Protein AF-A0A6A3ETK2-F1 (afdb_monomer_lite)

Structure (mmCIF, N/CA/C/O backbone):
data_AF-A0A6A3ETK2-F1
#
_entry.id   AF-A0A6A3ETK2-F1
#
loop_
_atom_site.group_PDB
_atom_site.id
_atom_site.type_symbol
_atom_site.label_atom_id
_atom_site.label_alt_id
_atom_site.label_comp_id
_atom_site.label_asym_id
_atom_site.label_entity_id
_atom_site.label_seq_id
_atom_site.pdbx_PDB_ins_code
_atom_site.Cartn_x
_atom_site.Cartn_y
_atom_site.Cartn_z
_atom_site.occupancy
_atom_site.B_iso_or_equiv
_atom_site.auth_seq_id
_atom_site.auth_comp_id
_atom_site.auth_asym_id
_atom_site.auth_atom_id
_atom_site.pdbx_PDB_model_num
ATOM 1 N N . MET A 1 1 ? -10.049 12.510 -12.696 1.00 48.38 1 MET A N 1
ATOM 2 C CA . MET A 1 1 ? -9.679 12.044 -14.056 1.00 48.38 1 MET A CA 1
ATOM 3 C C . MET A 1 1 ? -8.179 11.806 -14.228 1.00 48.38 1 MET A C 1
ATOM 5 O O . MET A 1 1 ? -7.854 10.744 -14.729 1.00 48.38 1 MET A O 1
ATOM 9 N N . LEU A 1 2 ? -7.268 12.696 -13.798 1.00 49.97 2 LEU A N 1
ATOM 10 C CA . LEU A 1 2 ? -5.814 12.551 -14.046 1.00 49.97 2 LEU A CA 1
ATOM 11 C C . LEU A 1 2 ? -5.209 11.202 -13.586 1.00 49.97 2 LEU A C 1
ATOM 13 O O . LEU A 1 2 ? -4.462 10.571 -14.324 1.00 49.97 2 LEU A O 1
ATOM 17 N N . TYR A 1 3 ? -5.585 10.721 -12.398 1.00 50.22 3 TYR A N 1
ATOM 18 C CA . TYR A 1 3 ? -5.071 9.461 -11.842 1.00 50.22 3 TYR A CA 1
ATOM 19 C C . TYR A 1 3 ? -5.615 8.204 -12.536 1.00 50.22 3 TYR A C 1
ATOM 21 O O . TYR A 1 3 ? -4.918 7.202 -12.608 1.00 50.22 3 TYR A O 1
ATOM 29 N N . ALA A 1 4 ? -6.826 8.257 -13.101 1.00 53.34 4 ALA A N 1
ATOM 30 C CA . ALA A 1 4 ? -7.444 7.098 -13.756 1.00 53.34 4 ALA A CA 1
ATOM 31 C C . ALA A 1 4 ? -6.758 6.808 -15.096 1.00 53.34 4 ALA A C 1
ATOM 33 O O . ALA A 1 4 ? -6.527 5.654 -15.444 1.00 53.34 4 ALA A O 1
ATOM 34 N N . TYR A 1 5 ? -6.373 7.874 -15.805 1.00 54.59 5 TYR A N 1
ATOM 35 C CA . TYR A 1 5 ? -5.537 7.774 -16.996 1.00 54.59 5 TYR A CA 1
ATOM 36 C C . TYR A 1 5 ? -4.133 7.260 -16.665 1.00 54.59 5 TYR A C 1
ATOM 38 O O . TYR A 1 5 ? -3.604 6.456 -17.424 1.00 54.59 5 TYR A O 1
ATOM 46 N N . ASN A 1 6 ? -3.556 7.649 -15.520 1.00 59.00 6 ASN A N 1
ATOM 47 C CA . ASN A 1 6 ? -2.265 7.114 -15.085 1.00 59.00 6 ASN A CA 1
ATOM 48 C C . ASN A 1 6 ? -2.3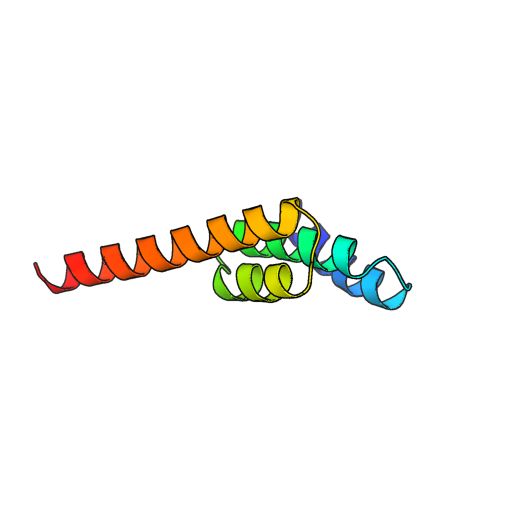09 5.598 -14.860 1.00 59.00 6 ASN A C 1
ATOM 50 O O . ASN A 1 6 ? -1.437 4.915 -15.373 1.00 59.00 6 ASN A O 1
ATOM 54 N N . VAL A 1 7 ? -3.320 5.051 -14.175 1.00 59.56 7 VAL A N 1
ATOM 55 C CA . VAL A 1 7 ? -3.404 3.592 -13.936 1.00 59.56 7 VAL A CA 1
ATOM 56 C C . VAL A 1 7 ? -3.479 2.805 -15.253 1.00 59.56 7 VAL A C 1
ATOM 58 O O . VAL A 1 7 ? -2.767 1.819 -15.427 1.00 59.56 7 VAL A O 1
ATOM 61 N N . ALA A 1 8 ? -4.301 3.257 -16.207 1.00 59.72 8 ALA A N 1
ATOM 62 C CA . ALA A 1 8 ? -4.428 2.599 -17.509 1.00 59.72 8 ALA A CA 1
ATOM 63 C C . ALA A 1 8 ? -3.160 2.732 -18.373 1.00 59.72 8 ALA A C 1
ATOM 65 O O . ALA A 1 8 ? -2.798 1.800 -19.077 1.00 59.72 8 ALA A O 1
ATOM 66 N N . 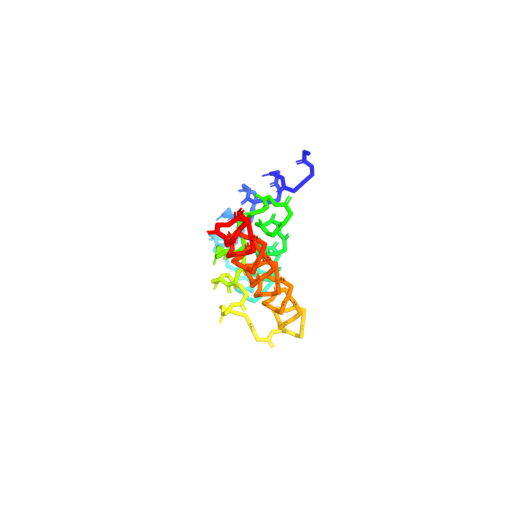TYR A 1 9 ? -2.469 3.870 -18.302 1.00 59.44 9 TYR A N 1
ATOM 67 C CA . TYR A 1 9 ? -1.229 4.094 -19.045 1.00 59.44 9 TYR A CA 1
ATOM 68 C C . TYR A 1 9 ? -0.048 3.322 -18.447 1.00 59.44 9 TYR A C 1
ATOM 70 O O . TYR A 1 9 ? 0.800 2.797 -19.165 1.00 59.44 9 TYR A O 1
ATOM 78 N N . LEU A 1 10 ? 0.011 3.221 -17.118 1.00 61.75 10 LEU A N 1
ATOM 79 C CA . LEU A 1 10 ? 1.079 2.520 -16.420 1.00 61.75 10 LEU A CA 1
ATOM 80 C C . LEU A 1 10 ? 1.090 1.028 -16.792 1.00 61.75 10 LEU A C 1
ATOM 82 O O . LEU A 1 10 ? 2.171 0.469 -16.982 1.00 61.75 10 LEU A O 1
ATOM 86 N N . SER A 1 11 ? -0.073 0.382 -16.941 1.00 60.09 11 SER A N 1
ATOM 87 C CA . SER A 1 11 ? -0.129 -1.036 -17.329 1.00 60.09 11 SER A CA 1
ATOM 88 C C . SER A 1 11 ? 0.451 -1.291 -18.727 1.00 60.09 11 SER A C 1
ATOM 90 O O . SER A 1 11 ? 1.075 -2.328 -18.942 1.00 60.09 11 SER A O 1
ATOM 92 N N . GLU A 1 12 ? 0.342 -0.327 -19.647 1.00 59.88 12 GLU A N 1
ATOM 93 C CA . GLU A 1 12 ? 1.009 -0.367 -20.955 1.00 59.88 12 GLU A CA 1
ATOM 94 C C . GLU A 1 12 ? 2.521 -0.120 -20.834 1.00 59.88 12 GLU A C 1
ATOM 96 O O . GLU A 1 12 ? 3.313 -0.778 -21.506 1.00 59.88 12 GLU A O 1
ATOM 101 N N . VAL A 1 13 ? 2.955 0.771 -19.936 1.00 58.19 13 VAL A N 1
ATOM 102 C CA . VAL A 1 13 ? 4.381 1.082 -19.705 1.00 58.19 13 VAL A CA 1
ATOM 103 C C . VAL A 1 13 ? 5.181 -0.134 -19.215 1.00 58.19 13 VAL A C 1
ATOM 105 O O . VAL A 1 13 ? 6.342 -0.302 -19.598 1.00 58.19 13 VAL A O 1
ATOM 108 N N . LEU A 1 14 ? 4.566 -1.017 -18.423 1.00 58.44 14 LEU A N 1
ATOM 109 C CA . LEU A 1 14 ? 5.187 -2.268 -17.965 1.00 58.44 14 LEU A CA 1
ATOM 110 C C . LEU A 1 14 ? 5.514 -3.212 -19.139 1.00 58.44 14 LEU A C 1
ATOM 112 O O . LEU A 1 14 ? 6.526 -3.912 -19.113 1.00 58.44 14 LEU A O 1
ATOM 116 N N . VAL A 1 15 ? 4.708 -3.172 -20.206 1.00 58.19 15 VAL A N 1
ATOM 117 C CA . VAL A 1 15 ? 4.917 -3.957 -21.436 1.00 58.19 15 VAL A CA 1
ATOM 118 C C . VAL A 1 15 ? 6.119 -3.443 -22.240 1.00 58.19 15 VAL A C 1
ATOM 120 O O . VAL A 1 15 ? 6.748 -4.212 -22.964 1.00 58.19 15 VAL A O 1
ATOM 123 N N . VAL A 1 16 ? 6.490 -2.166 -22.084 1.00 59.25 16 VAL A N 1
ATOM 124 C CA . VAL A 1 16 ? 7.560 -1.505 -22.861 1.00 59.25 16 VAL A CA 1
ATOM 125 C C . VAL A 1 16 ? 8.925 -1.534 -22.140 1.00 59.25 16 VAL A C 1
ATOM 127 O O . VAL A 1 16 ? 9.911 -1.000 -22.642 1.00 59.25 16 VAL A O 1
ATOM 130 N N . GLY A 1 17 ? 9.034 -2.214 -20.991 1.00 60.34 17 GLY A N 1
ATOM 131 C CA . GLY A 1 17 ? 10.317 -2.434 -20.305 1.00 60.34 17 GLY A CA 1
ATOM 132 C C . GLY A 1 17 ? 10.824 -1.237 -19.493 1.00 60.34 17 GLY A C 1
ATOM 133 O O . GLY A 1 17 ? 12.032 -1.071 -19.326 1.00 60.34 17 GLY A O 1
ATOM 134 N N . ALA A 1 18 ? 9.920 -0.389 -18.997 1.00 68.56 18 ALA A N 1
ATOM 135 C CA . ALA A 1 18 ? 10.284 0.657 -18.046 1.00 68.56 18 ALA A CA 1
ATOM 136 C C . ALA A 1 18 ? 10.784 0.072 -16.714 1.00 68.56 18 ALA A C 1
ATOM 138 O O . ALA A 1 18 ? 10.451 -1.056 -16.353 1.00 68.56 18 ALA A O 1
ATOM 139 N N . ASP A 1 19 ? 11.553 0.870 -15.966 1.00 82.31 19 ASP A N 1
ATOM 140 C CA . ASP A 1 19 ? 12.014 0.504 -14.626 1.00 82.31 19 ASP A CA 1
ATOM 141 C C . ASP A 1 19 ? 10.804 0.108 -13.750 1.00 82.31 19 ASP A C 1
ATOM 143 O O . ASP A 1 19 ? 9.922 0.948 -13.507 1.00 82.31 19 ASP A O 1
ATOM 147 N N . PRO A 1 20 ? 10.742 -1.146 -13.260 1.00 81.56 20 PRO A N 1
ATOM 148 C CA . PRO A 1 20 ? 9.617 -1.625 -12.467 1.00 81.56 20 PRO A CA 1
ATOM 149 C C . PRO A 1 20 ? 9.411 -0.779 -11.206 1.00 81.56 20 PRO A C 1
ATOM 151 O O . PRO A 1 20 ? 8.274 -0.549 -10.802 1.00 81.56 20 PRO A O 1
ATOM 154 N N . HIS A 1 21 ? 10.469 -0.220 -10.614 1.00 85.44 21 HIS A N 1
ATOM 155 C CA . HIS A 1 21 ? 10.352 0.656 -9.449 1.00 85.44 21 HIS A CA 1
ATOM 156 C C . HIS A 1 21 ? 9.705 2.010 -9.792 1.00 85.44 21 HIS A C 1
ATOM 158 O O . HIS A 1 21 ? 9.055 2.641 -8.947 1.00 85.44 21 HIS A O 1
ATOM 164 N N . VAL A 1 22 ? 9.849 2.490 -11.030 1.00 84.38 22 VAL A N 1
ATOM 165 C CA . VAL A 1 22 ? 9.129 3.680 -11.509 1.00 84.38 22 VAL A CA 1
ATOM 166 C C . VAL A 1 22 ? 7.654 3.352 -11.732 1.00 84.38 22 VAL A C 1
ATOM 168 O O . VAL A 1 22 ? 6.802 4.108 -11.266 1.00 84.38 22 VAL A O 1
ATOM 171 N N . PHE A 1 23 ? 7.346 2.211 -12.351 1.00 86.06 23 PHE A N 1
ATOM 172 C CA . PHE A 1 23 ? 5.964 1.756 -12.520 1.00 86.06 23 PHE A CA 1
ATOM 173 C C . PHE A 1 23 ? 5.255 1.599 -11.164 1.00 86.06 23 PHE A C 1
ATOM 175 O O . PHE A 1 23 ? 4.302 2.326 -10.880 1.00 86.06 23 PHE A O 1
ATOM 182 N N . TYR A 1 24 ? 5.775 0.736 -10.289 1.00 89.44 24 TYR A N 1
ATOM 183 C CA . TYR A 1 24 ? 5.098 0.342 -9.053 1.00 89.44 24 TYR A CA 1
ATOM 184 C C . TYR A 1 24 ? 4.909 1.502 -8.076 1.00 89.44 24 TYR A C 1
ATOM 186 O O . TYR A 1 24 ? 3.860 1.632 -7.454 1.00 89.44 24 TYR A O 1
ATOM 194 N N . GLY A 1 25 ? 5.882 2.411 -7.971 1.00 91.75 25 GLY A N 1
ATOM 195 C CA . GLY A 1 25 ? 5.704 3.586 -7.118 1.00 91.75 25 GLY A CA 1
ATOM 196 C C . GLY A 1 25 ? 4.690 4.601 -7.662 1.00 91.75 25 GLY A C 1
ATOM 197 O O . GLY A 1 25 ? 4.113 5.349 -6.876 1.00 91.75 25 GLY A O 1
ATOM 198 N N . ASN A 1 26 ? 4.464 4.650 -8.979 1.00 88.44 26 ASN A N 1
ATOM 199 C CA . ASN A 1 26 ? 3.452 5.532 -9.568 1.00 88.44 26 ASN A CA 1
ATOM 200 C C . ASN A 1 26 ? 2.058 4.907 -9.490 1.00 88.44 26 ASN A C 1
ATOM 202 O O . ASN A 1 26 ? 1.108 5.619 -9.165 1.00 88.44 26 ASN A O 1
ATOM 206 N N . ASP A 1 27 ? 1.947 3.598 -9.738 1.00 90.00 27 ASP A N 1
ATOM 207 C CA . ASP A 1 27 ? 0.677 2.878 -9.611 1.00 90.00 27 ASP A CA 1
ATOM 2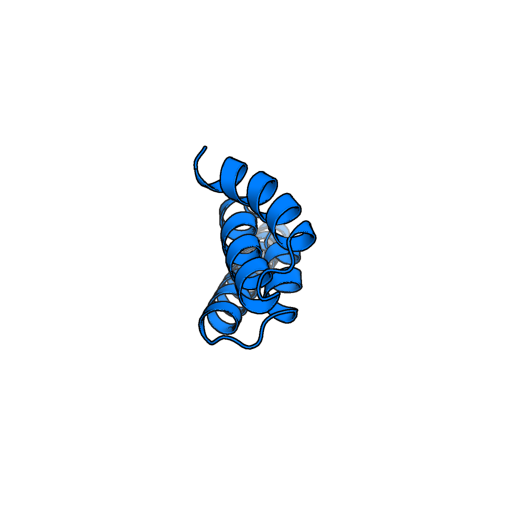08 C C . ASP A 1 27 ? 0.217 2.888 -8.155 1.00 90.00 27 ASP A C 1
ATOM 210 O O . ASP A 1 27 ? -0.878 3.354 -7.870 1.00 90.00 27 ASP A O 1
ATOM 214 N N . SER A 1 28 ? 1.116 2.586 -7.213 1.00 94.19 28 SER A N 1
ATOM 215 C CA . SER A 1 28 ? 0.855 2.695 -5.775 1.00 94.19 28 SER A CA 1
ATOM 216 C C . SER A 1 28 ? 0.242 4.046 -5.376 1.00 94.19 28 SER A C 1
ATOM 218 O O . SER A 1 28 ? -0.797 4.093 -4.718 1.00 94.19 28 SER A O 1
ATOM 220 N N . ALA A 1 29 ? 0.837 5.159 -5.826 1.00 92.31 29 ALA A N 1
ATOM 221 C CA . ALA A 1 29 ? 0.307 6.493 -5.549 1.00 92.31 29 ALA A CA 1
ATOM 222 C C . ALA A 1 29 ? -1.067 6.721 -6.202 1.00 92.31 29 ALA A C 1
ATOM 224 O O . ALA A 1 29 ? -1.933 7.363 -5.613 1.00 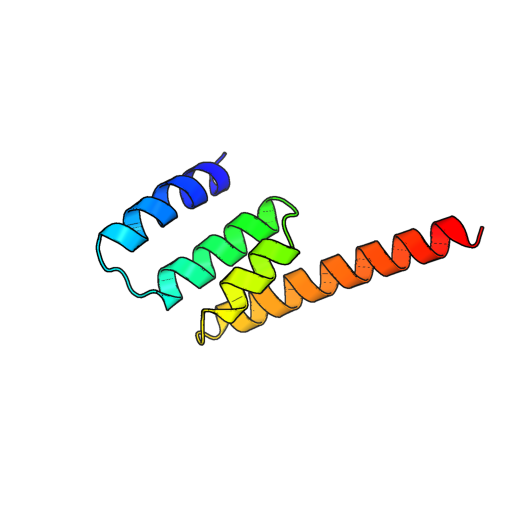92.31 29 ALA A O 1
ATOM 225 N N . ALA A 1 30 ? -1.286 6.203 -7.412 1.00 91.12 30 ALA A N 1
ATOM 226 C CA . ALA A 1 30 ? -2.564 6.327 -8.099 1.00 91.12 30 ALA A CA 1
ATOM 227 C C . ALA A 1 30 ? -3.666 5.491 -7.428 1.00 91.12 30 ALA A C 1
ATOM 229 O O . ALA A 1 30 ? -4.760 6.010 -7.226 1.00 91.12 30 ALA A O 1
ATOM 230 N N . GLN A 1 31 ? -3.385 4.242 -7.042 1.00 91.88 31 GLN A N 1
ATOM 231 C CA . GLN A 1 31 ? -4.326 3.371 -6.329 1.00 91.88 31 GLN A CA 1
ATOM 232 C C . GLN A 1 31 ? -4.710 3.959 -4.966 1.00 91.88 31 GLN A C 1
ATOM 234 O O . GLN A 1 31 ? -5.883 3.914 -4.599 1.00 91.88 31 GLN A O 1
ATOM 239 N N . PHE A 1 32 ? -3.755 4.570 -4.255 1.00 94.12 32 PHE A N 1
ATOM 240 C CA . PHE A 1 32 ? -4.020 5.268 -2.994 1.00 94.12 32 PHE A CA 1
ATOM 241 C C . PHE A 1 32 ? -5.027 6.412 -3.181 1.00 94.12 32 PHE A C 1
ATOM 243 O O . PHE A 1 32 ? -6.001 6.508 -2.449 1.00 94.12 32 PHE A O 1
ATOM 250 N N . MET A 1 33 ? -4.888 7.212 -4.245 1.00 91.56 33 MET A N 1
ATOM 251 C CA . MET A 1 33 ? -5.850 8.278 -4.581 1.00 91.56 33 MET A CA 1
ATOM 252 C C . MET A 1 33 ? -7.257 7.770 -4.958 1.00 91.56 33 MET A C 1
ATOM 254 O O . MET A 1 33 ? -8.164 8.582 -5.147 1.00 91.56 33 MET A O 1
ATOM 258 N N . PHE A 1 34 ? -7.434 6.457 -5.119 1.00 91.75 34 PHE A N 1
ATOM 259 C CA . PHE A 1 34 ? -8.718 5.797 -5.365 1.00 91.75 34 PHE A CA 1
ATOM 260 C C . PHE A 1 34 ? -9.225 5.002 -4.154 1.00 91.75 34 PHE A C 1
ATOM 262 O O . PHE A 1 34 ? -10.077 4.132 -4.337 1.00 91.75 34 PHE A O 1
ATOM 269 N N . ASP A 1 35 ? -8.688 5.259 -2.956 1.00 93.81 35 ASP A N 1
ATOM 270 C CA . ASP A 1 35 ? -9.020 4.559 -1.706 1.00 93.81 35 ASP A CA 1
ATOM 271 C C . ASP A 1 35 ? -8.802 3.033 -1.794 1.00 93.81 35 ASP A C 1
ATOM 273 O O . ASP A 1 35 ? -9.444 2.228 -1.116 1.00 93.81 35 ASP A O 1
ATOM 277 N N . LYS A 1 36 ? -7.889 2.594 -2.672 1.00 94.88 36 LYS A N 1
ATOM 278 C CA . LYS A 1 36 ? -7.515 1.181 -2.838 1.00 94.88 36 LYS A CA 1
ATOM 279 C C . LYS A 1 36 ? -6.254 0.868 -2.046 1.00 94.88 36 LYS A C 1
ATOM 281 O O . LYS A 1 36 ? -5.284 0.336 -2.592 1.00 94.88 36 LYS A O 1
ATOM 286 N N . ASP A 1 37 ? -6.273 1.165 -0.753 1.00 96.31 37 ASP A N 1
ATOM 287 C CA . ASP A 1 37 ? -5.080 1.163 0.103 1.00 96.31 37 ASP A CA 1
ATOM 288 C C . ASP A 1 37 ? -4.319 -0.166 0.089 1.00 96.31 37 ASP A C 1
ATOM 290 O O . ASP A 1 37 ? -3.094 -0.194 -0.004 1.00 96.31 37 ASP A O 1
ATOM 294 N N . LYS A 1 38 ? -5.028 -1.299 0.082 1.00 96.94 38 LYS A N 1
ATOM 295 C CA . LYS A 1 38 ? -4.387 -2.621 0.015 1.00 96.94 38 LYS A CA 1
ATOM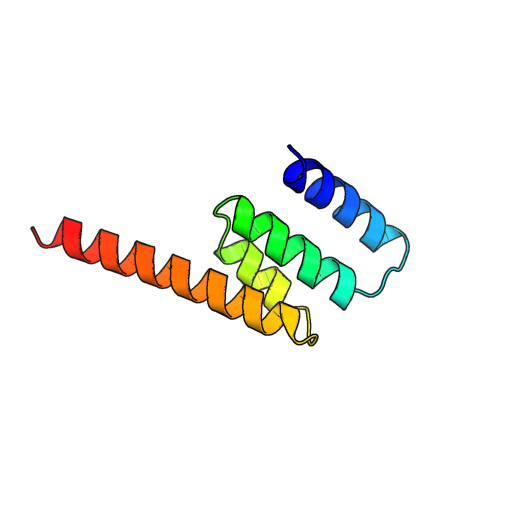 296 C C . LYS A 1 38 ? -3.624 -2.849 -1.296 1.00 96.94 38 LYS A C 1
ATOM 298 O O . LYS A 1 38 ? -2.560 -3.469 -1.292 1.00 96.94 38 LYS A O 1
ATOM 303 N N . VAL A 1 39 ? -4.163 -2.366 -2.417 1.00 95.56 39 VAL A N 1
ATOM 304 C CA . VAL A 1 39 ? -3.489 -2.450 -3.723 1.00 95.56 39 VAL A CA 1
ATOM 305 C C . VAL A 1 39 ? -2.301 -1.494 -3.729 1.00 95.56 39 VAL A C 1
ATOM 307 O O . VAL A 1 39 ? -1.189 -1.915 -4.021 1.00 95.56 39 VAL A O 1
ATOM 310 N N . ALA A 1 40 ? -2.504 -0.261 -3.256 1.00 95.62 40 ALA A N 1
ATOM 311 C CA . ALA A 1 40 ? -1.449 0.737 -3.124 1.00 95.62 40 ALA A CA 1
ATOM 312 C C . ALA A 1 40 ? -0.260 0.246 -2.283 1.00 95.62 40 ALA A C 1
ATOM 314 O O . ALA A 1 40 ? 0.894 0.468 -2.659 1.00 95.62 40 ALA A O 1
ATOM 315 N N . GLN A 1 41 ? -0.529 -0.446 -1.170 1.00 97.62 41 GLN A N 1
ATOM 316 C CA . GLN A 1 41 ? 0.491 -1.095 -0.348 1.00 97.62 41 GLN A CA 1
ATOM 317 C C . GLN A 1 41 ? 1.214 -2.200 -1.129 1.00 97.62 41 GLN A C 1
ATOM 319 O O . GLN A 1 41 ? 2.441 -2.251 -1.117 1.00 97.62 41 GLN A O 1
ATOM 324 N N . THR A 1 42 ? 0.460 -3.070 -1.807 1.00 96.56 42 THR A N 1
ATOM 325 C CA . THR A 1 42 ? 1.018 -4.200 -2.566 1.00 96.56 42 THR A CA 1
ATOM 326 C C . THR A 1 42 ? 1.962 -3.717 -3.665 1.00 96.56 42 THR A C 1
ATOM 328 O O . THR A 1 42 ? 3.055 -4.262 -3.808 1.00 96.56 42 THR A O 1
ATOM 331 N N . ASP A 1 43 ? 1.583 -2.663 -4.389 1.00 94.31 43 ASP A N 1
ATOM 332 C CA . ASP A 1 43 ? 2.430 -2.051 -5.412 1.00 94.31 43 ASP A CA 1
ATOM 333 C C . ASP A 1 43 ? 3.654 -1.377 -4.784 1.00 94.31 43 ASP A C 1
ATOM 335 O O . ASP A 1 43 ? 4.774 -1.539 -5.264 1.00 94.31 43 ASP A O 1
ATOM 339 N N . ALA A 1 44 ? 3.485 -0.672 -3.660 1.00 95.81 44 ALA A N 1
ATOM 340 C CA . ALA A 1 44 ? 4.609 -0.060 -2.953 1.00 95.81 44 ALA A CA 1
ATOM 341 C C . ALA A 1 44 ? 5.660 -1.091 -2.504 1.00 95.81 44 ALA A C 1
ATOM 343 O O . ALA A 1 44 ? 6.855 -0.797 -2.557 1.00 95.81 44 ALA A O 1
ATOM 344 N N . ASP A 1 45 ? 5.232 -2.294 -2.108 1.00 95.94 45 ASP A N 1
ATOM 345 C CA . ASP A 1 45 ? 6.114 -3.389 -1.684 1.00 95.94 45 ASP A CA 1
ATOM 346 C C . ASP A 1 45 ? 6.980 -3.944 -2.841 1.00 95.94 45 ASP A C 1
ATOM 348 O O . ASP A 1 45 ? 8.023 -4.549 -2.592 1.00 95.94 45 ASP A O 1
ATOM 352 N N . GLN A 1 46 ? 6.615 -3.690 -4.106 1.00 93.44 46 GLN A N 1
ATOM 353 C CA . GLN A 1 46 ? 7.409 -4.070 -5.289 1.00 93.44 46 GLN A CA 1
ATOM 354 C C . GLN A 1 46 ? 8.520 -3.056 -5.634 1.00 93.44 46 GLN A C 1
ATOM 356 O O . GLN A 1 46 ? 9.240 -3.200 -6.629 1.00 93.44 46 GLN A O 1
ATOM 361 N N . CYS A 1 47 ? 8.675 -1.993 -4.841 1.00 87.06 47 CYS A N 1
ATOM 362 C CA . CYS A 1 47 ? 9.571 -0.883 -5.139 1.00 87.06 47 CYS A CA 1
ATOM 363 C C . CYS A 1 47 ? 10.484 -0.509 -3.959 1.00 87.06 47 CYS A C 1
ATOM 365 O O . CYS A 1 47 ? 10.035 -0.340 -2.832 1.00 87.06 47 CYS A O 1
ATOM 367 N N . SER A 1 48 ? 11.779 -0.305 -4.235 1.00 89.75 48 SER A N 1
ATOM 368 C CA . SER A 1 48 ? 12.807 0.049 -3.236 1.00 89.75 48 SER A CA 1
ATOM 369 C C . SER A 1 48 ? 13.182 1.539 -3.209 1.00 89.75 48 SER A C 1
ATOM 371 O O . SER A 1 48 ? 14.048 1.955 -2.440 1.00 89.75 48 SER A O 1
ATOM 373 N N . LEU A 1 49 ? 12.553 2.369 -4.047 1.00 91.75 49 LEU A N 1
ATOM 374 C CA . LEU A 1 49 ? 12.818 3.808 -4.078 1.00 91.75 49 LEU A CA 1
ATOM 375 C C . LEU A 1 49 ? 12.186 4.497 -2.855 1.00 91.75 49 LEU A C 1
ATOM 377 O O . LEU A 1 49 ? 11.090 4.110 -2.448 1.00 91.75 49 LEU A O 1
ATOM 381 N N . PRO A 1 50 ? 12.786 5.577 -2.311 1.00 94.06 50 PRO A N 1
ATOM 382 C CA . PRO A 1 50 ? 12.289 6.237 -1.097 1.00 94.06 50 PRO A CA 1
ATOM 383 C C . PRO A 1 50 ? 10.797 6.600 -1.124 1.00 94.06 50 PRO A C 1
ATOM 385 O O . PRO A 1 50 ? 10.103 6.435 -0.123 1.00 94.06 50 PRO A O 1
ATOM 388 N N . ARG A 1 51 ? 10.275 7.027 -2.284 1.00 90.19 51 ARG A N 1
ATOM 389 C CA . ARG A 1 51 ? 8.850 7.361 -2.452 1.00 90.19 51 ARG A CA 1
ATOM 390 C C . ARG A 1 51 ? 7.911 6.176 -2.193 1.00 90.19 51 ARG A C 1
ATOM 392 O O . ARG A 1 51 ? 6.806 6.368 -1.710 1.00 90.19 51 ARG A O 1
ATOM 399 N N . CYS A 1 52 ? 8.358 4.954 -2.468 1.00 92.56 52 CYS A N 1
ATOM 400 C CA . CYS A 1 52 ? 7.555 3.747 -2.300 1.00 92.56 52 CYS A CA 1
ATOM 401 C C . CYS A 1 52 ? 7.389 3.394 -0.816 1.00 92.56 52 CYS A C 1
ATOM 403 O O . CYS A 1 52 ? 6.302 3.016 -0.391 1.00 92.56 52 CYS A O 1
ATOM 405 N N . HIS A 1 53 ? 8.406 3.647 0.015 1.00 95.38 53 HIS A N 1
ATOM 406 C CA . HIS A 1 53 ? 8.256 3.549 1.470 1.00 95.38 53 HIS A CA 1
ATOM 407 C C . HIS A 1 53 ? 7.245 4.559 2.025 1.00 95.38 53 HIS A C 1
ATOM 409 O O . HIS A 1 53 ? 6.491 4.219 2.936 1.00 95.38 53 HIS A O 1
ATOM 415 N N . VAL A 1 54 ? 7.196 5.770 1.456 1.00 96.62 54 VAL A N 1
ATOM 416 C CA . VAL A 1 54 ? 6.194 6.781 1.824 1.00 96.62 54 VAL A CA 1
ATOM 417 C C . VAL A 1 54 ? 4.790 6.307 1.449 1.00 96.62 54 VAL A C 1
ATOM 419 O O . VAL A 1 54 ? 3.933 6.258 2.325 1.00 96.62 54 VAL A O 1
ATOM 422 N N . ASN A 1 55 ? 4.571 5.868 0.204 1.00 95.50 55 ASN A N 1
ATOM 423 C CA . ASN A 1 55 ? 3.264 5.364 -0.230 1.00 95.50 55 ASN A CA 1
ATOM 424 C C . ASN A 1 55 ? 2.786 4.177 0.619 1.00 95.50 55 ASN A C 1
ATOM 426 O O . ASN A 1 55 ? 1.627 4.134 1.026 1.00 95.50 55 ASN A O 1
ATOM 430 N N . ARG A 1 56 ? 3.688 3.234 0.931 1.00 97.12 56 ARG A N 1
ATOM 431 C CA . ARG A 1 56 ? 3.398 2.103 1.821 1.00 97.12 56 ARG A CA 1
ATOM 432 C C . ARG A 1 56 ? 2.942 2.584 3.196 1.00 97.12 56 ARG A C 1
ATOM 434 O O . ARG A 1 56 ? 1.964 2.070 3.725 1.00 97.12 56 ARG A O 1
ATOM 441 N N . GLY A 1 57 ? 3.648 3.561 3.769 1.00 97.50 57 GLY A N 1
ATOM 442 C CA . GLY A 1 57 ? 3.299 4.155 5.059 1.00 97.50 57 GLY A CA 1
ATOM 443 C C . GLY A 1 57 ? 1.921 4.815 5.046 1.00 97.50 57 GLY A C 1
ATOM 444 O O . GLY A 1 57 ? 1.132 4.569 5.954 1.00 97.50 57 GLY A O 1
ATOM 445 N N . SER A 1 58 ? 1.613 5.590 4.003 1.00 97.44 58 SER A N 1
ATOM 446 C CA . SER A 1 58 ? 0.304 6.230 3.825 1.00 97.44 58 SER A CA 1
ATOM 447 C C . SER A 1 58 ? -0.829 5.209 3.713 1.00 97.44 58 SER A C 1
ATOM 449 O O . SER A 1 58 ? -1.801 5.302 4.455 1.00 97.44 58 SER A O 1
ATOM 451 N N . ALA A 1 59 ? -0.665 4.186 2.872 1.00 97.56 59 ALA A N 1
ATOM 452 C CA . ALA A 1 59 ? -1.664 3.131 2.713 1.00 97.56 59 ALA A CA 1
ATOM 453 C C . ALA A 1 59 ? -1.903 2.350 4.018 1.00 97.56 59 ALA A C 1
ATOM 455 O O . ALA A 1 59 ? -3.042 2.099 4.403 1.00 97.56 59 ALA A O 1
ATOM 456 N N . LEU A 1 60 ? -0.831 1.988 4.735 1.00 97.75 60 LEU A N 1
ATOM 457 C CA . LEU A 1 60 ? -0.934 1.315 6.035 1.00 97.75 60 LEU A CA 1
ATOM 458 C C . LEU A 1 60 ? -1.635 2.184 7.084 1.00 97.75 60 LEU A C 1
ATOM 460 O O . LEU A 1 60 ? -2.417 1.665 7.881 1.00 97.75 60 LEU A O 1
ATOM 464 N N . TYR A 1 61 ? -1.350 3.486 7.089 1.00 97.50 61 TYR A N 1
ATOM 465 C CA . TYR A 1 61 ? -1.979 4.429 8.004 1.00 97.50 61 TYR A CA 1
ATOM 466 C C . TYR A 1 61 ? -3.488 4.526 7.765 1.00 97.50 61 TYR A C 1
ATOM 468 O O . TYR A 1 61 ? -4.250 4.409 8.725 1.00 97.50 61 TYR A O 1
ATOM 476 N N . ASP A 1 62 ? -3.924 4.668 6.512 1.00 96.81 62 ASP A N 1
ATOM 477 C CA . ASP A 1 62 ? -5.350 4.789 6.196 1.00 96.81 62 ASP A CA 1
ATOM 478 C C . ASP A 1 62 ? -6.113 3.492 6.478 1.00 96.81 62 ASP A C 1
ATOM 480 O O . ASP A 1 62 ? -7.155 3.539 7.134 1.00 96.81 62 ASP A O 1
ATOM 484 N N . MET A 1 63 ? -5.548 2.325 6.143 1.00 96.19 63 MET A N 1
ATOM 485 C CA . MET A 1 63 ? -6.147 1.041 6.534 1.00 96.19 63 MET A CA 1
ATOM 486 C C . MET A 1 63 ? -6.308 0.919 8.051 1.00 96.19 63 MET A C 1
ATOM 488 O O . MET A 1 63 ? -7.370 0.515 8.528 1.00 96.19 63 MET A O 1
ATOM 492 N N . TRP A 1 64 ? -5.282 1.289 8.827 1.00 96.94 64 TRP A N 1
ATOM 493 C CA . TRP A 1 64 ? -5.380 1.278 10.286 1.00 96.94 64 TRP A CA 1
ATOM 494 C C . TRP A 1 64 ? -6.445 2.256 10.789 1.00 96.94 64 TRP A C 1
ATOM 496 O O . TRP A 1 64 ? -7.225 1.908 11.676 1.00 96.94 64 TRP A O 1
ATOM 506 N N . ARG A 1 65 ? -6.509 3.457 10.205 1.00 95.88 65 ARG A N 1
ATOM 507 C CA . ARG A 1 65 ? -7.484 4.489 10.566 1.00 95.88 65 ARG A CA 1
ATOM 508 C C . ARG A 1 65 ? -8.914 4.000 10.352 1.00 95.88 65 ARG A C 1
ATOM 510 O O . ARG A 1 65 ? -9.724 4.148 11.262 1.00 95.88 65 ARG A O 1
ATOM 517 N N . TYR A 1 66 ? -9.207 3.388 9.203 1.00 92.62 66 TYR A N 1
ATOM 518 C CA . TYR A 1 66 ? -10.527 2.821 8.915 1.00 92.62 66 TYR A CA 1
ATOM 519 C C . TYR A 1 66 ? -10.872 1.674 9.865 1.00 92.62 66 TYR A C 1
ATOM 521 O O . TYR A 1 66 ? -11.926 1.704 10.490 1.00 92.62 66 TYR A O 1
ATOM 529 N N . MET A 1 67 ? -9.950 0.727 10.076 1.00 93.69 67 MET A N 1
ATOM 530 C CA . MET A 1 67 ? -10.162 -0.371 11.028 1.00 93.69 67 MET A CA 1
ATOM 531 C C . MET A 1 67 ? -10.437 0.131 12.453 1.00 93.69 67 MET A C 1
ATOM 533 O O . MET A 1 67 ? -11.261 -0.437 13.167 1.00 93.69 67 MET A O 1
ATOM 537 N N . TYR A 1 68 ? -9.732 1.179 12.884 1.00 92.56 68 TYR A N 1
ATOM 538 C CA . TYR A 1 68 ? -9.922 1.778 14.200 1.00 92.56 68 TYR A CA 1
ATOM 539 C C . TYR A 1 68 ? -11.266 2.508 14.309 1.00 92.56 68 TYR A C 1
ATOM 541 O O . TYR A 1 68 ? -11.968 2.344 15.306 1.00 92.56 68 TYR A O 1
ATOM 549 N N . SER A 1 69 ? -11.645 3.279 13.286 1.00 92.00 69 SER A N 1
ATOM 550 C CA . SER A 1 69 ? -12.952 3.939 13.215 1.00 92.00 69 SER A CA 1
ATOM 551 C C . SER A 1 69 ? -14.103 2.933 13.256 1.00 92.00 69 SER A C 1
ATOM 553 O O . SER A 1 69 ? -14.980 3.070 14.106 1.00 92.00 69 SER A O 1
ATOM 555 N N . ASP A 1 70 ? -14.047 1.879 12.440 1.00 92.06 70 ASP A N 1
ATOM 556 C CA . ASP A 1 70 ? -15.057 0.814 12.430 1.00 92.06 70 ASP A CA 1
ATOM 557 C C . ASP A 1 70 ? -15.166 0.140 13.805 1.00 92.06 70 ASP A C 1
ATOM 559 O O . ASP A 1 70 ? -16.261 -0.142 14.294 1.00 92.06 70 ASP A O 1
ATOM 563 N N . ALA A 1 71 ? -14.033 -0.109 14.469 1.00 91.62 71 ALA A N 1
ATOM 564 C CA . ALA A 1 71 ? -14.030 -0.693 15.806 1.00 91.62 71 ALA A CA 1
ATOM 565 C C . ALA A 1 71 ? -14.718 0.214 16.837 1.00 91.62 71 ALA A C 1
ATOM 567 O O . ALA A 1 71 ? -15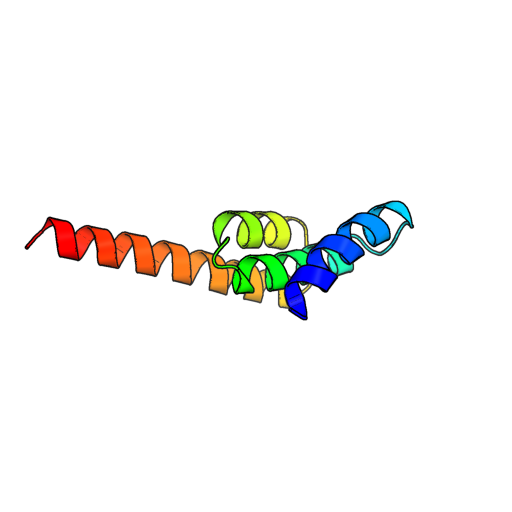.449 -0.289 17.685 1.00 91.62 71 ALA A O 1
ATOM 568 N N . LEU A 1 72 ? -14.514 1.534 16.766 1.00 91.12 72 LEU A N 1
ATOM 569 C CA . LEU A 1 72 ? -15.174 2.486 17.662 1.00 91.12 72 LEU A CA 1
ATOM 570 C C . LEU A 1 72 ? -16.686 2.557 17.428 1.00 91.12 72 LEU A C 1
ATOM 572 O O . LEU A 1 72 ? -17.437 2.594 18.399 1.00 91.12 72 LEU A O 1
ATOM 576 N N . GLU A 1 73 ? -17.134 2.551 16.171 1.00 89.62 73 GLU A N 1
ATOM 577 C CA . GLU A 1 73 ? -18.565 2.585 15.839 1.00 89.62 73 GLU A CA 1
ATOM 578 C C . GLU A 1 73 ? -19.304 1.334 16.325 1.00 89.62 73 GLU A C 1
ATOM 580 O O . GLU A 1 73 ? -20.439 1.429 16.778 1.00 89.62 73 GLU A O 1
ATOM 585 N N . ASN A 1 74 ? -18.649 0.171 16.302 1.00 82.38 74 ASN A N 1
ATOM 586 C CA . ASN A 1 74 ? -19.237 -1.090 16.766 1.00 82.38 74 ASN A CA 1
ATOM 587 C C . ASN A 1 74 ? -19.177 -1.294 18.295 1.00 82.38 74 ASN A C 1
ATOM 589 O O . ASN A 1 74 ? -19.668 -2.307 18.797 1.00 82.38 74 ASN A O 1
ATOM 593 N N . LEU A 1 75 ? -18.551 -0.374 19.037 1.00 77.56 75 LEU A N 1
ATOM 594 C CA . LEU A 1 75 ? -18.497 -0.386 20.505 1.00 77.56 75 LEU A CA 1
ATOM 595 C C . LEU A 1 75 ? -19.518 0.566 21.159 1.00 77.56 75 LEU A C 1
ATOM 597 O O . LEU A 1 75 ? -19.673 0.509 22.381 1.00 77.56 75 LEU A O 1
ATOM 601 N N . ALA A 1 76 ? -20.164 1.438 20.377 1.00 59.44 76 ALA A N 1
ATOM 602 C CA . ALA A 1 76 ? -21.162 2.416 20.823 1.00 59.44 76 ALA A CA 1
ATOM 603 C C . ALA A 1 76 ? -22.596 1.868 20.730 1.00 59.44 76 ALA A C 1
ATOM 605 O O . ALA A 1 76 ? -23.418 2.267 21.588 1.00 59.44 76 ALA A O 1
#

pLDDT: mean 83.82, std 15.7, range [48.38, 97.75]

Sequence (76 aa):
MLYAYNVAYLSEVLVVGADPHVFYGNDSAAQFMFDKDKVAQTDADQCSLPRCHVNRGSALYDMWRYMYSDALENLA

Secondary structure (DSSP, 8-state):
-HHHHHHHHHHHHHHTT--HHHHHHHHHHHHHTTT-HHHHHHHHHT--SHHHHHHHHHHHHHHHHHHHHHHHHTT-

Radius of gyration: 14.23 Å; chains: 1; bounding box: 34×17×44 Å

Foldseek 3Di:
DVLVVLLVVLVVVVVVDPDLQVSLLSNLVSCVVVVNLVSSLVSLVSHDDPSSVVSNVSSVVVVVVVVVVVVVVVVD

Organism: NCBI:txid53985